Protein AF-A0A9X7P7D7-F1 (afdb_monomer_lite)

InterPro domains:
  IPR002716 PIN domain [PF01850] (4-74)
  IPR029060 PIN-like domain superfamily [SSF88723] (7-85)

Foldseek 3Di:
DDPVVVVVVVVVVVVDDDDDCDPQLQVQLVVVQVCCCPPVVAHQDSVNSSLQSVCQVVVHADEDCPCVNCVVCVVVSHHYDDPPDDDPPDDPPDDDDDDDDDDDDDDDD

Sequence (109 aa):
MTEEDKKDLRRLLNLGDIIDVDSKIALKAGELRALSRKNYKRKLKLPDALVAATAIMCSGTLVTRNTDDFKHLSKHGLCLYNPFVQSETVPNDTKTGQNNKGDIGRLKP

Organism: NCBI:txid1266720

Structure (mmCIF, N/CA/C/O backbone):
data_AF-A0A9X7P7D7-F1
#
_entry.id   AF-A0A9X7P7D7-F1
#
loop_
_atom_site.group_PDB
_atom_site.id
_atom_site.type_symbol
_atom_site.label_atom_id
_atom_site.label_alt_id
_atom_site.label_comp_id
_atom_site.label_asym_id
_atom_site.label_entity_id
_atom_site.label_seq_id
_atom_site.pdbx_PDB_ins_code
_atom_site.Cartn_x
_atom_site.Cartn_y
_atom_site.Cartn_z
_atom_site.occupancy
_atom_site.B_iso_or_equiv
_atom_site.auth_seq_id
_atom_site.auth_comp_id
_atom_site.auth_asym_id
_atom_site.auth_atom_id
_atom_site.pdbx_PDB_model_num
ATOM 1 N N . MET A 1 1 ? 22.764 6.587 -7.940 1.00 72.12 1 MET A N 1
ATOM 2 C CA . MET A 1 1 ? 22.217 5.630 -8.919 1.00 72.12 1 MET A CA 1
ATOM 3 C C . MET A 1 1 ? 23.013 5.766 -10.193 1.00 72.12 1 MET A C 1
ATOM 5 O O . MET A 1 1 ? 23.081 6.870 -10.727 1.00 72.12 1 MET A O 1
ATOM 9 N N . THR A 1 2 ? 23.642 4.680 -10.616 1.00 95.19 2 THR A N 1
ATOM 10 C CA . THR A 1 2 ? 24.357 4.578 -11.890 1.00 95.19 2 THR A CA 1
ATOM 11 C C . THR A 1 2 ? 23.366 4.437 -13.051 1.00 95.19 2 THR A C 1
ATOM 13 O O . THR A 1 2 ? 22.168 4.227 -12.838 1.00 95.19 2 THR A O 1
ATOM 16 N N . GLU A 1 3 ? 23.841 4.567 -14.290 1.00 93.94 3 GLU A N 1
ATOM 17 C CA . GLU A 1 3 ? 23.006 4.271 -15.463 1.00 93.94 3 GLU A CA 1
ATOM 18 C C . GLU A 1 3 ? 22.623 2.784 -15.536 1.00 93.94 3 GLU A C 1
ATOM 20 O O . GLU A 1 3 ? 21.511 2.467 -15.961 1.00 93.94 3 GLU A O 1
ATOM 25 N N . GLU A 1 4 ? 23.480 1.887 -15.036 1.00 93.75 4 GLU A N 1
ATOM 26 C CA . GLU A 1 4 ? 23.170 0.457 -14.932 1.00 93.75 4 GLU A CA 1
ATOM 27 C C . GLU A 1 4 ? 22.031 0.219 -13.926 1.00 93.75 4 GLU A C 1
ATOM 29 O O . GLU A 1 4 ? 21.037 -0.417 -14.271 1.00 93.75 4 GLU A O 1
ATOM 34 N N . ASP A 1 5 ? 22.073 0.862 -12.747 1.00 94.75 5 ASP A N 1
ATOM 35 C CA . ASP A 1 5 ? 20.999 0.763 -11.742 1.00 94.75 5 ASP A CA 1
ATOM 36 C C . ASP A 1 5 ? 19.644 1.202 -12.323 1.00 94.75 5 ASP A C 1
ATOM 38 O O . ASP A 1 5 ? 18.598 0.620 -12.032 1.00 94.75 5 ASP A O 1
ATOM 42 N N . LYS A 1 6 ? 19.641 2.257 -13.153 1.00 93.31 6 LYS A N 1
ATOM 43 C CA . LYS A 1 6 ? 18.421 2.751 -13.808 1.00 93.31 6 LYS A CA 1
ATOM 44 C C . LYS A 1 6 ? 17.893 1.752 -14.832 1.00 93.31 6 LYS A C 1
ATOM 46 O O . LYS A 1 6 ? 16.676 1.633 -14.983 1.00 93.31 6 LYS A O 1
ATOM 51 N N . LYS A 1 7 ? 18.778 1.079 -15.566 1.00 94.50 7 LYS A N 1
ATOM 52 C CA . LYS A 1 7 ? 18.406 0.081 -16.571 1.00 94.50 7 LYS A CA 1
ATOM 53 C C . LY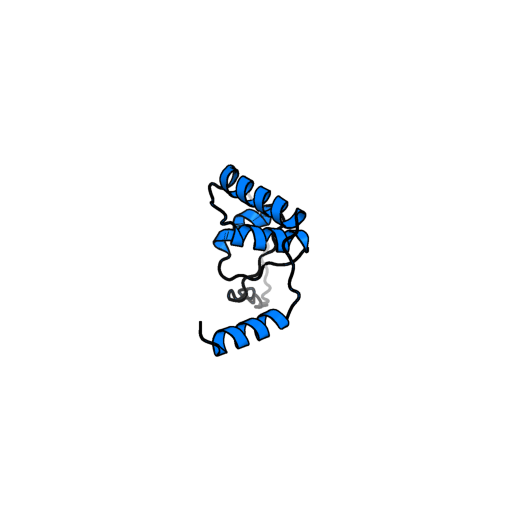S A 1 7 ? 17.813 -1.160 -15.910 1.00 94.50 7 LYS A C 1
ATOM 55 O O . LYS A 1 7 ? 16.740 -1.601 -16.326 1.00 94.50 7 LYS A O 1
ATOM 60 N N . ASP A 1 8 ? 18.440 -1.648 -14.845 1.00 94.44 8 ASP A N 1
ATOM 61 C CA . ASP A 1 8 ? 17.938 -2.779 -14.063 1.00 94.44 8 ASP A CA 1
ATOM 62 C C . ASP A 1 8 ? 16.592 -2.463 -13.412 1.00 94.44 8 ASP A C 1
ATOM 64 O O . ASP A 1 8 ? 15.659 -3.266 -13.490 1.00 94.44 8 ASP A O 1
ATOM 68 N N . LEU A 1 9 ? 16.438 -1.253 -12.863 1.00 92.56 9 LEU A N 1
ATOM 69 C CA . LEU A 1 9 ? 15.164 -0.793 -12.317 1.00 92.56 9 LEU A CA 1
ATOM 70 C C . LEU A 1 9 ? 14.056 -0.795 -13.377 1.00 92.56 9 LEU A C 1
ATOM 72 O O . LEU A 1 9 ? 12.978 -1.328 -13.131 1.00 92.56 9 LEU A O 1
ATOM 76 N N . ARG A 1 10 ? 14.300 -0.229 -14.565 1.00 92.81 10 ARG A N 1
ATOM 77 C CA . ARG A 1 10 ? 13.300 -0.219 -15.650 1.00 92.81 10 ARG A CA 1
ATOM 78 C C . ARG A 1 10 ? 12.952 -1.630 -16.106 1.00 92.81 10 ARG A C 1
ATOM 80 O O . ARG A 1 10 ? 11.786 -1.915 -16.347 1.00 92.81 10 ARG A O 1
ATOM 87 N N . ARG A 1 11 ? 13.944 -2.520 -16.194 1.00 94.00 11 ARG A N 1
ATOM 88 C CA . ARG A 1 11 ? 13.713 -3.925 -16.541 1.00 94.00 11 ARG A CA 1
ATOM 89 C C . ARG A 1 11 ? 12.806 -4.605 -15.519 1.00 94.00 11 ARG A C 1
ATOM 91 O O . ARG A 1 11 ? 11.888 -5.303 -15.930 1.00 94.00 11 ARG A O 1
ATOM 98 N N . LEU A 1 12 ? 13.044 -4.384 -14.225 1.00 91.88 12 LEU A N 1
ATOM 99 C CA . LEU A 1 12 ? 12.202 -4.903 -13.148 1.00 91.88 12 LEU A CA 1
ATOM 100 C C . LEU A 1 12 ? 10.771 -4.360 -13.243 1.00 91.88 12 LEU A C 1
ATOM 102 O O . LEU A 1 12 ? 9.824 -5.136 -13.175 1.00 91.88 12 LEU A O 1
ATOM 106 N N . LEU A 1 13 ? 10.617 -3.045 -13.420 1.00 91.19 13 LEU A N 1
ATOM 107 C CA . LEU A 1 13 ? 9.303 -2.402 -13.513 1.00 91.19 13 LEU A CA 1
ATOM 108 C C . LEU A 1 13 ? 8.497 -2.888 -14.727 1.00 91.19 13 LEU A C 1
ATOM 110 O O . LEU A 1 13 ? 7.282 -2.973 -14.638 1.00 91.19 13 LEU A O 1
ATOM 114 N N . ASN A 1 14 ? 9.162 -3.273 -15.819 1.00 93.56 14 ASN A N 1
ATOM 115 C CA . ASN A 1 14 ? 8.511 -3.817 -17.015 1.00 93.56 14 ASN A CA 1
ATOM 116 C C . ASN A 1 14 ? 8.020 -5.270 -16.863 1.00 93.56 14 ASN A C 1
ATOM 118 O O . ASN A 1 14 ? 7.399 -5.788 -17.788 1.00 93.56 14 ASN A O 1
ATOM 122 N N . LEU A 1 15 ? 8.319 -5.960 -15.754 1.00 94.25 15 LEU A N 1
ATOM 123 C CA . LEU A 1 15 ? 7.835 -7.330 -15.524 1.00 94.25 15 LEU A CA 1
ATOM 124 C C . LEU A 1 15 ? 6.365 -7.389 -15.095 1.00 94.25 15 LEU A C 1
ATOM 126 O O . LEU A 1 15 ? 5.788 -8.474 -15.091 1.00 94.25 15 LEU A O 1
ATOM 130 N N . GLY A 1 16 ? 5.775 -6.262 -14.697 1.00 91.19 16 GLY A N 1
ATOM 131 C CA . GLY A 1 16 ? 4.400 -6.204 -14.223 1.00 91.19 16 GLY A CA 1
ATOM 132 C C . GLY A 1 16 ? 3.703 -4.915 -14.627 1.00 91.19 16 GLY A C 1
ATOM 133 O O . GLY A 1 16 ? 4.297 -4.023 -15.231 1.00 91.19 16 GLY A O 1
ATOM 134 N N . ASP A 1 17 ? 2.428 -4.830 -14.267 1.00 93.44 17 ASP A N 1
ATOM 135 C CA . ASP A 1 17 ? 1.614 -3.659 -14.557 1.00 93.44 17 ASP A CA 1
ATOM 136 C C . ASP A 1 17 ? 1.965 -2.505 -13.614 1.00 93.44 17 ASP A C 1
ATOM 138 O O . ASP A 1 17 ? 2.024 -2.658 -12.389 1.00 93.44 17 ASP A O 1
ATOM 142 N N . ILE A 1 18 ? 2.170 -1.323 -14.195 1.00 94.00 18 ILE A N 1
ATOM 143 C CA . ILE A 1 18 ? 2.323 -0.082 -13.440 1.00 94.00 18 ILE A CA 1
ATOM 144 C C . ILE A 1 18 ? 0.931 0.493 -13.209 1.00 94.00 18 ILE A C 1
ATOM 146 O O . ILE A 1 18 ? 0.217 0.825 -14.153 1.00 94.00 18 ILE A O 1
ATOM 150 N N . ILE A 1 19 ? 0.557 0.614 -11.939 1.00 95.56 19 ILE A N 1
ATOM 151 C CA . ILE A 1 19 ? -0.730 1.175 -11.538 1.00 95.56 19 ILE A CA 1
ATOM 152 C C . ILE A 1 19 ? -0.519 2.636 -11.160 1.00 95.56 19 ILE A C 1
ATOM 154 O O . ILE A 1 19 ? 0.129 2.941 -10.155 1.00 95.56 19 ILE A O 1
ATOM 158 N N . ASP A 1 20 ? -1.081 3.532 -11.966 1.00 96.06 20 ASP A N 1
ATOM 159 C CA . ASP A 1 20 ? -1.070 4.961 -11.678 1.00 96.06 20 ASP A CA 1
ATOM 160 C C . ASP A 1 20 ? -1.926 5.284 -10.449 1.00 96.06 20 ASP A C 1
ATOM 162 O O . ASP A 1 20 ? -2.992 4.710 -10.217 1.00 96.06 20 ASP A O 1
ATOM 166 N N . VAL A 1 21 ? -1.465 6.251 -9.655 1.00 96.94 21 VAL A N 1
ATOM 167 C CA . VAL A 1 21 ? -2.212 6.730 -8.490 1.00 96.94 21 VAL A CA 1
ATOM 168 C C . VAL A 1 21 ? -3.321 7.666 -8.959 1.00 96.94 21 VAL A C 1
ATOM 170 O O . VAL A 1 21 ? -3.090 8.850 -9.210 1.00 96.94 21 VAL A O 1
ATOM 173 N N . ASP A 1 22 ? -4.539 7.138 -9.035 1.00 97.62 22 ASP A N 1
ATOM 174 C CA . ASP A 1 22 ? -5.738 7.927 -9.293 1.00 97.62 22 ASP A CA 1
ATOM 175 C C . ASP A 1 22 ? -6.331 8.543 -8.006 1.00 97.62 22 ASP A C 1
ATOM 177 O O . ASP A 1 22 ? -5.846 8.357 -6.881 1.00 97.62 22 ASP A O 1
ATOM 181 N N . SER A 1 23 ? -7.421 9.296 -8.166 1.00 98.19 23 SER A N 1
ATOM 182 C CA . SER A 1 23 ? -8.120 9.934 -7.045 1.00 98.19 23 SER A CA 1
ATOM 183 C C . SER A 1 23 ? -8.699 8.932 -6.036 1.00 98.19 23 SER A C 1
ATOM 185 O O . SER A 1 23 ? -8.755 9.241 -4.843 1.00 98.19 23 SER A O 1
ATOM 187 N N . LYS A 1 24 ? -9.089 7.727 -6.470 1.00 98.38 24 LYS A N 1
ATOM 188 C CA . LYS A 1 24 ? -9.660 6.687 -5.602 1.00 98.38 24 LYS A CA 1
ATOM 189 C C . LYS A 1 24 ? -8.577 6.062 -4.728 1.00 98.38 24 LYS A C 1
ATOM 191 O O . LYS A 1 24 ? -8.771 5.933 -3.517 1.00 98.38 24 LYS A O 1
ATOM 196 N N . ILE A 1 25 ? -7.420 5.744 -5.310 1.00 98.38 25 ILE A N 1
ATOM 197 C CA . ILE A 1 25 ? -6.247 5.246 -4.584 1.00 98.38 25 ILE A CA 1
ATOM 198 C C . ILE A 1 25 ? -5.753 6.310 -3.601 1.00 98.38 25 ILE A C 1
ATOM 200 O O . ILE A 1 25 ? -5.519 6.000 -2.430 1.00 98.38 25 ILE A O 1
ATOM 204 N N . ALA A 1 26 ? -5.649 7.571 -4.032 1.00 98.50 26 ALA A N 1
ATOM 205 C CA . ALA A 1 26 ? -5.222 8.670 -3.169 1.00 98.50 26 ALA A CA 1
ATOM 206 C C . ALA A 1 26 ? -6.165 8.865 -1.967 1.00 98.50 26 ALA A C 1
ATOM 208 O O . ALA A 1 26 ? -5.699 9.000 -0.829 1.00 98.50 26 ALA A O 1
ATOM 209 N N . LEU A 1 27 ? -7.483 8.824 -2.197 1.00 98.75 27 LEU A N 1
ATOM 210 C CA . LEU A 1 27 ? -8.485 8.914 -1.135 1.00 98.75 27 LEU A CA 1
ATOM 211 C C . LEU A 1 27 ? -8.360 7.741 -0.157 1.00 98.75 27 LEU A C 1
ATOM 213 O O . LEU A 1 27 ? -8.223 7.964 1.049 1.00 98.75 27 LEU A O 1
ATOM 217 N N . LYS A 1 28 ? -8.307 6.503 -0.666 1.00 98.50 28 LYS A N 1
ATOM 218 C CA . LYS A 1 28 ? -8.136 5.299 0.157 1.00 98.50 28 LYS A CA 1
ATOM 219 C C . LYS A 1 28 ? -6.844 5.359 0.978 1.00 98.50 28 LYS A C 1
ATOM 221 O O . LYS A 1 28 ? -6.857 5.053 2.168 1.00 98.50 28 LYS A O 1
ATOM 226 N N . ALA A 1 29 ? -5.735 5.823 0.405 1.00 98.56 29 ALA A N 1
ATOM 227 C CA . ALA A 1 29 ? -4.486 6.013 1.141 1.00 98.56 29 ALA A CA 1
ATOM 228 C C . ALA A 1 29 ? -4.644 7.035 2.283 1.00 98.56 29 ALA A C 1
ATOM 230 O O . ALA A 1 29 ? -4.159 6.812 3.396 1.00 98.56 29 ALA A O 1
ATOM 231 N N . GLY A 1 30 ? -5.362 8.137 2.046 1.00 98.38 30 GLY A N 1
ATOM 232 C CA . GLY A 1 30 ? -5.722 9.113 3.077 1.00 98.38 30 GLY A CA 1
ATOM 233 C C . GLY A 1 30 ? -6.519 8.495 4.232 1.00 98.38 30 GLY A C 1
ATOM 234 O O . GLY A 1 30 ? -6.161 8.692 5.401 1.00 98.38 30 GLY A O 1
ATOM 235 N N . GLU A 1 31 ? -7.538 7.694 3.910 1.00 98.31 31 GLU A N 1
ATOM 236 C CA . GLU A 1 31 ? -8.357 6.949 4.877 1.00 98.31 31 GLU A CA 1
ATOM 237 C C . GLU A 1 31 ? -7.498 6.015 5.736 1.00 98.31 31 GLU A C 1
ATOM 239 O O . GLU A 1 31 ? -7.522 6.109 6.966 1.00 98.31 31 GLU A O 1
ATOM 244 N N . LEU A 1 32 ? -6.670 5.172 5.107 1.00 98.31 32 LEU A N 1
ATOM 245 C CA . LEU A 1 32 ? -5.797 4.221 5.803 1.00 98.31 32 LEU A CA 1
ATOM 246 C C . LEU A 1 32 ? -4.813 4.928 6.739 1.00 98.31 32 LEU A C 1
ATOM 248 O O . LEU A 1 32 ? -4.545 4.453 7.847 1.00 98.31 32 LEU A O 1
ATOM 252 N N . ARG A 1 33 ? -4.293 6.095 6.338 1.00 98.12 33 ARG A N 1
ATOM 253 C CA . ARG A 1 33 ? -3.413 6.909 7.188 1.00 98.12 33 ARG A CA 1
ATOM 254 C C . ARG A 1 33 ? -4.145 7.474 8.397 1.00 98.12 33 ARG A C 1
ATOM 256 O O . ARG A 1 33 ? -3.588 7.457 9.497 1.00 98.12 33 ARG A O 1
ATOM 263 N N . ALA A 1 34 ? -5.349 8.008 8.207 1.00 98.00 34 ALA A N 1
ATOM 264 C CA . ALA A 1 34 ? -6.159 8.532 9.302 1.00 98.00 34 ALA A CA 1
ATOM 265 C C . ALA A 1 34 ? -6.531 7.415 10.288 1.00 98.00 34 ALA A C 1
ATOM 267 O O . ALA A 1 34 ? -6.334 7.568 11.494 1.00 98.00 34 ALA A O 1
ATOM 268 N N . LEU A 1 35 ? -6.974 6.276 9.761 1.00 97.62 35 LEU A N 1
ATOM 269 C CA . LEU A 1 35 ? -7.342 5.082 10.512 1.00 97.62 35 LEU A CA 1
ATOM 270 C C . LEU A 1 35 ? -6.161 4.497 11.299 1.00 97.62 35 LEU A C 1
ATOM 272 O O . LEU A 1 35 ? -6.292 4.236 12.493 1.00 97.62 35 LEU A O 1
ATOM 276 N N . SER A 1 36 ? -4.984 4.370 10.676 1.00 97.19 36 SER A N 1
ATOM 277 C CA . SER A 1 36 ? -3.766 3.872 11.338 1.00 97.19 36 SER A CA 1
ATOM 278 C C . SER A 1 36 ? -3.380 4.726 12.547 1.00 97.19 36 SER A C 1
ATOM 280 O O . SER A 1 36 ? -3.061 4.198 13.615 1.00 97.19 36 SER A O 1
ATOM 282 N N . 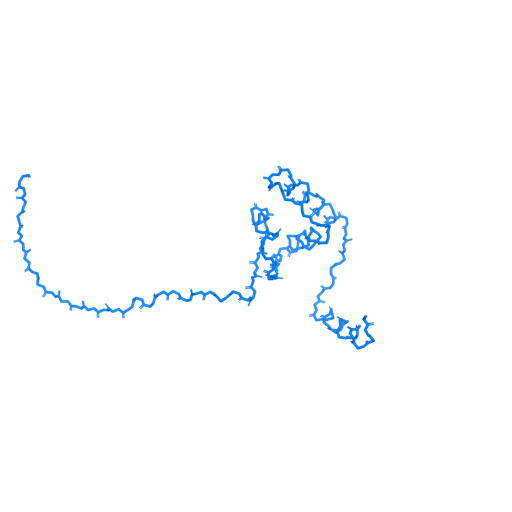ARG A 1 37 ? -3.465 6.057 12.409 1.00 96.62 37 ARG A N 1
ATOM 283 C CA . ARG A 1 37 ? -3.158 6.979 13.509 1.00 96.62 37 ARG A CA 1
ATOM 284 C C . ARG A 1 37 ? -4.195 6.902 14.624 1.00 96.62 37 ARG A C 1
ATOM 286 O O . ARG A 1 37 ? -3.810 6.788 15.782 1.00 96.62 37 ARG A O 1
ATOM 293 N N . LYS A 1 38 ? -5.485 6.966 14.278 1.00 96.69 38 LYS A N 1
ATOM 294 C CA . LYS A 1 38 ? -6.583 7.035 15.254 1.00 96.69 38 LYS A CA 1
ATOM 295 C C . LYS A 1 38 ? -6.763 5.727 16.025 1.00 96.69 38 LYS A C 1
ATOM 297 O O . LYS A 1 38 ? -6.855 5.757 17.246 1.00 96.69 38 LYS A O 1
ATOM 302 N N . ASN A 1 39 ? -6.762 4.591 15.330 1.00 97.00 39 ASN A N 1
ATOM 303 C CA . ASN A 1 39 ? -7.192 3.319 15.917 1.00 97.00 39 ASN A CA 1
ATOM 304 C C . ASN A 1 39 ? -6.021 2.461 16.404 1.00 97.00 39 ASN A C 1
ATOM 306 O O . ASN A 1 39 ? -6.190 1.641 17.299 1.00 97.00 39 ASN A O 1
ATOM 310 N N . TYR A 1 40 ? -4.832 2.649 15.826 1.00 95.25 40 TYR A N 1
ATOM 311 C CA . TYR A 1 40 ? -3.670 1.799 16.101 1.00 95.25 40 TYR A CA 1
ATOM 312 C C . TYR A 1 40 ? -2.482 2.568 16.677 1.00 95.25 40 TYR A C 1
ATOM 314 O O . TYR A 1 40 ? -1.459 1.958 16.976 1.00 95.25 40 TYR A O 1
ATOM 322 N N . LYS A 1 41 ? -2.591 3.898 16.829 1.00 94.62 41 LYS A N 1
ATOM 323 C CA . LYS A 1 41 ? -1.486 4.784 17.238 1.00 94.62 41 LYS A CA 1
ATOM 324 C C . LYS A 1 41 ? -0.232 4.600 16.366 1.00 94.62 41 LYS A C 1
ATOM 326 O O . LYS A 1 41 ? 0.888 4.805 16.827 1.00 94.62 41 LYS A O 1
ATOM 331 N N . ARG A 1 42 ? -0.412 4.224 15.091 1.00 93.31 42 ARG A N 1
ATOM 332 C CA . ARG A 1 42 ? 0.674 4.003 14.125 1.00 93.31 42 ARG A CA 1
ATOM 333 C C . ARG A 1 42 ? 0.671 5.056 13.029 1.00 93.31 42 ARG A C 1
ATOM 335 O O . ARG A 1 42 ? -0.368 5.406 12.466 1.00 93.31 42 ARG A O 1
ATOM 342 N N . LYS A 1 43 ? 1.857 5.554 12.684 1.00 94.38 43 LYS A N 1
ATOM 343 C CA . LYS A 1 43 ? 2.037 6.496 11.577 1.00 94.38 43 LYS A CA 1
ATOM 344 C C . LYS A 1 43 ? 2.340 5.729 10.293 1.00 94.38 43 LYS A C 1
ATOM 346 O O . LYS A 1 43 ? 3.496 5.449 10.004 1.00 94.38 43 LYS A O 1
ATOM 351 N N . LEU A 1 44 ? 1.306 5.472 9.497 1.00 96.00 44 LEU A N 1
ATOM 352 C CA . LEU A 1 44 ? 1.481 4.976 8.133 1.00 96.00 44 LEU A CA 1
ATOM 353 C C . LEU A 1 44 ? 2.013 6.113 7.241 1.00 96.00 44 LEU A C 1
ATOM 355 O O . LEU A 1 44 ? 1.382 7.181 7.128 1.00 96.00 44 LEU A O 1
ATOM 359 N N . LYS A 1 45 ? 3.209 5.927 6.670 1.00 96.50 45 LYS A N 1
ATOM 360 C CA . LYS A 1 45 ? 3.828 6.912 5.770 1.00 96.50 45 LYS A CA 1
ATOM 361 C C . LYS A 1 45 ? 3.040 6.981 4.461 1.00 96.50 45 LYS A C 1
ATOM 363 O O . LYS A 1 45 ? 2.260 6.090 4.147 1.00 96.50 45 LYS A O 1
ATOM 368 N N . LEU A 1 46 ? 3.199 8.078 3.718 1.00 97.19 46 LEU A N 1
ATOM 369 C CA . LEU A 1 46 ? 2.449 8.274 2.474 1.00 97.19 46 LEU A CA 1
ATOM 370 C C . LEU A 1 46 ? 2.742 7.179 1.42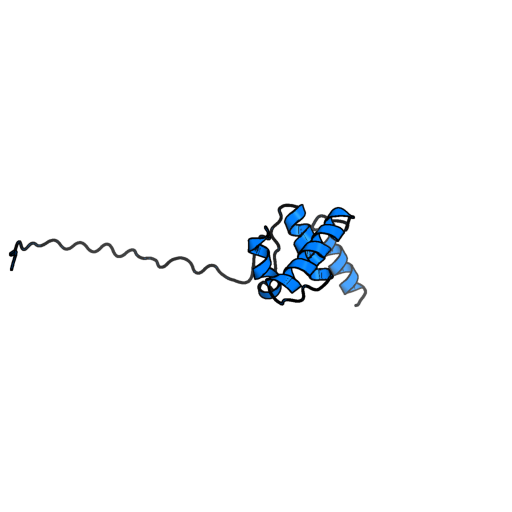6 1.00 97.19 46 LEU A C 1
ATOM 372 O O . LEU A 1 46 ? 1.767 6.625 0.929 1.00 97.19 46 LEU A O 1
ATOM 376 N N . PRO A 1 47 ? 4.008 6.806 1.142 1.00 97.06 47 PRO A N 1
ATOM 377 C CA . PRO A 1 47 ? 4.293 5.729 0.191 1.00 97.06 47 PRO A CA 1
ATOM 378 C C . PRO A 1 47 ? 3.668 4.392 0.610 1.00 97.06 47 PRO A C 1
ATOM 380 O O . PRO A 1 47 ? 2.964 3.774 -0.180 1.00 97.06 47 PRO A O 1
ATOM 383 N N . ASP A 1 48 ? 3.820 4.001 1.879 1.00 97.44 48 ASP A N 1
ATOM 384 C CA . ASP A 1 48 ? 3.247 2.753 2.407 1.00 97.44 48 ASP A CA 1
ATOM 385 C C . ASP A 1 48 ? 1.716 2.738 2.300 1.00 97.44 48 ASP A C 1
ATOM 387 O O . ASP A 1 48 ? 1.111 1.727 1.950 1.00 97.44 48 ASP A O 1
ATOM 391 N N . ALA A 1 49 ? 1.072 3.878 2.560 1.00 98.25 49 ALA A N 1
ATOM 392 C CA . ALA A 1 49 ? -0.372 4.006 2.427 1.00 98.25 49 ALA A CA 1
ATOM 393 C C . ALA A 1 49 ? -0.851 3.876 0.980 1.00 98.25 49 ALA A C 1
ATOM 395 O O . ALA A 1 49 ? -1.898 3.276 0.757 1.00 98.25 49 ALA A O 1
ATOM 396 N N . LEU A 1 50 ? -0.104 4.421 0.016 1.00 98.44 50 LEU A N 1
ATOM 397 C CA . LEU A 1 50 ? -0.413 4.278 -1.408 1.00 98.44 50 LEU A CA 1
ATOM 398 C C . LEU A 1 50 ? -0.288 2.821 -1.850 1.00 98.44 50 LEU A C 1
ATOM 400 O O . LEU A 1 50 ? -1.189 2.304 -2.507 1.00 98.44 50 LEU A O 1
ATOM 404 N N . VAL A 1 51 ? 0.773 2.134 -1.423 1.00 97.69 51 VAL A N 1
ATOM 405 C CA . VAL A 1 51 ? 0.977 0.710 -1.719 1.00 97.69 51 VAL A CA 1
ATOM 406 C C . VAL A 1 51 ? -0.145 -0.143 -1.116 1.00 97.69 51 VAL A C 1
ATOM 408 O O . VAL A 1 51 ? -0.743 -0.958 -1.817 1.00 97.69 51 VAL A O 1
ATOM 411 N N . ALA A 1 52 ? -0.499 0.080 0.154 1.00 98.12 52 ALA A N 1
ATOM 412 C CA . ALA A 1 52 ? -1.587 -0.646 0.811 1.00 98.12 52 ALA A CA 1
ATOM 413 C C . ALA A 1 52 ? -2.958 -0.363 0.172 1.00 98.12 52 ALA A C 1
ATOM 415 O O . ALA A 1 52 ? -3.748 -1.283 -0.025 1.00 98.12 52 ALA A O 1
ATOM 416 N N . ALA A 1 53 ? -3.238 0.899 -0.168 1.00 98.56 53 ALA A N 1
ATOM 417 C CA . ALA A 1 53 ? -4.474 1.290 -0.840 1.00 98.56 53 ALA A CA 1
ATOM 418 C C . ALA A 1 53 ? -4.602 0.636 -2.218 1.00 98.56 53 ALA A C 1
ATOM 420 O O . ALA A 1 53 ? -5.667 0.117 -2.541 1.00 98.56 53 ALA A O 1
ATOM 421 N N . THR A 1 54 ? -3.513 0.619 -2.989 1.00 98.44 54 THR A N 1
ATOM 422 C CA . THR A 1 54 ? -3.464 -0.021 -4.309 1.00 98.44 54 THR A CA 1
ATOM 423 C C . THR A 1 54 ? -3.735 -1.518 -4.190 1.00 98.44 54 THR A C 1
ATOM 425 O O . THR A 1 54 ? -4.623 -2.029 -4.864 1.00 98.44 54 THR A O 1
ATOM 428 N N . ALA A 1 55 ? -3.059 -2.213 -3.267 1.00 98.19 55 ALA A N 1
ATOM 429 C CA . ALA A 1 55 ? -3.284 -3.640 -3.038 1.00 98.19 55 ALA A CA 1
ATOM 430 C C . ALA A 1 55 ? -4.747 -3.947 -2.670 1.00 98.19 55 ALA A C 1
ATOM 432 O O . ALA A 1 55 ? -5.355 -4.820 -3.278 1.00 98.19 55 ALA A O 1
ATOM 433 N N . ILE A 1 56 ? -5.346 -3.186 -1.745 1.00 98.25 56 ILE A N 1
ATOM 434 C CA . ILE A 1 56 ? -6.763 -3.354 -1.379 1.00 98.25 56 ILE A CA 1
ATOM 435 C C . ILE A 1 56 ? -7.678 -3.102 -2.584 1.00 98.25 56 ILE A C 1
ATOM 437 O O . ILE A 1 56 ? -8.610 -3.867 -2.819 1.00 98.25 56 ILE A O 1
ATOM 441 N N . MET A 1 57 ? -7.435 -2.036 -3.351 1.00 97.62 57 MET A N 1
ATOM 442 C CA . MET A 1 57 ? -8.329 -1.648 -4.445 1.00 97.62 57 MET A CA 1
ATOM 443 C C . MET A 1 57 ? -8.259 -2.586 -5.645 1.00 97.62 57 MET A C 1
ATOM 445 O O . MET A 1 57 ? -9.273 -2.808 -6.302 1.00 97.62 57 MET A O 1
ATOM 449 N N . CYS A 1 58 ? -7.100 -3.190 -5.879 1.00 96.56 58 CYS A N 1
ATOM 450 C CA . CYS A 1 58 ? -6.905 -4.192 -6.918 1.00 96.56 58 CYS A CA 1
ATOM 451 C C . CYS A 1 58 ? -7.209 -5.619 -6.441 1.00 96.56 58 CYS A C 1
ATOM 453 O O . CYS A 1 58 ? -6.984 -6.559 -7.195 1.00 96.56 58 CYS A O 1
ATOM 455 N N . SER A 1 59 ? -7.700 -5.802 -5.207 1.00 96.44 59 SER A N 1
ATOM 456 C CA . SER A 1 59 ? -7.877 -7.127 -4.586 1.00 96.44 59 SER A CA 1
ATOM 457 C C . SER A 1 59 ? -6.599 -7.984 -4.627 1.00 96.44 59 SER A C 1
ATOM 459 O O . SER A 1 59 ? -6.648 -9.200 -4.797 1.00 96.44 59 SER A O 1
ATOM 461 N N . GLY A 1 60 ? -5.441 -7.332 -4.512 1.00 96.38 60 GLY A N 1
ATOM 462 C CA . GLY A 1 60 ? -4.122 -7.943 -4.591 1.00 96.38 60 GLY A CA 1
ATOM 463 C C . GLY A 1 60 ? -3.520 -8.260 -3.222 1.00 96.38 60 GLY A C 1
ATOM 464 O O . GLY A 1 60 ? -3.888 -7.694 -2.190 1.00 96.38 60 GLY A O 1
ATOM 465 N N . THR A 1 61 ? -2.522 -9.141 -3.229 1.00 97.69 61 THR A N 1
ATOM 466 C CA . THR A 1 61 ? -1.710 -9.456 -2.049 1.00 97.69 61 THR A CA 1
ATOM 467 C C . THR A 1 61 ? -0.458 -8.591 -2.036 1.00 97.69 61 THR A C 1
ATOM 469 O O . THR A 1 61 ? 0.338 -8.623 -2.974 1.00 97.69 61 THR A O 1
ATOM 472 N N . LEU A 1 62 ? -0.240 -7.847 -0.950 1.00 97.62 62 LEU A N 1
ATOM 473 C CA . LEU A 1 62 ? 0.995 -7.098 -0.760 1.00 97.62 62 LEU A CA 1
ATOM 474 C C . LEU A 1 62 ? 2.119 -8.054 -0.344 1.00 97.62 62 LEU A C 1
ATOM 476 O O . LEU A 1 62 ? 2.159 -8.560 0.782 1.00 97.62 62 LEU A O 1
ATOM 480 N N . VAL A 1 63 ? 3.049 -8.274 -1.271 1.00 96.38 63 VAL A N 1
ATOM 481 C CA . VAL A 1 63 ? 4.270 -9.047 -1.042 1.00 96.38 63 VAL A CA 1
ATOM 482 C C . VAL A 1 63 ? 5.307 -8.151 -0.369 1.00 96.38 63 VAL A C 1
ATOM 484 O O . VAL A 1 63 ? 5.772 -7.178 -0.959 1.00 96.38 63 VAL A O 1
ATOM 487 N N . THR A 1 64 ? 5.669 -8.441 0.880 1.00 95.81 64 THR A N 1
ATOM 488 C CA . THR A 1 64 ? 6.627 -7.615 1.628 1.00 95.81 64 THR A CA 1
ATOM 489 C C . THR A 1 64 ? 7.345 -8.396 2.721 1.00 95.81 64 THR A C 1
ATOM 491 O O . THR A 1 64 ? 6.766 -9.250 3.390 1.00 95.81 64 THR A O 1
ATOM 494 N N . ARG A 1 65 ? 8.615 -8.051 2.960 1.00 96.00 65 ARG A N 1
ATOM 495 C CA . ARG A 1 65 ? 9.342 -8.490 4.160 1.00 96.00 65 ARG A CA 1
ATOM 496 C C . ARG A 1 65 ? 8.925 -7.686 5.395 1.00 96.00 65 ARG A C 1
ATOM 498 O O . ARG A 1 65 ? 8.903 -8.220 6.501 1.00 96.00 65 ARG A O 1
ATOM 505 N N . ASN A 1 66 ? 8.576 -6.412 5.214 1.00 94.19 66 ASN A N 1
ATOM 506 C CA . ASN A 1 66 ? 8.265 -5.481 6.297 1.00 94.19 66 ASN A CA 1
ATOM 507 C C . ASN A 1 66 ? 6.798 -5.598 6.736 1.00 94.19 66 ASN A C 1
ATOM 509 O O . ASN A 1 66 ? 6.029 -4.645 6.669 1.00 94.19 66 ASN A O 1
ATOM 513 N N . THR A 1 67 ? 6.382 -6.801 7.126 1.00 95.88 67 THR A N 1
ATOM 514 C CA . THR A 1 67 ? 4.974 -7.069 7.451 1.00 95.88 67 THR A CA 1
ATOM 515 C C . THR A 1 67 ? 4.471 -6.240 8.631 1.00 95.88 67 THR A C 1
ATOM 517 O O . THR A 1 67 ? 3.309 -5.843 8.632 1.00 95.88 67 THR A O 1
ATOM 520 N N . ASP A 1 68 ? 5.325 -5.939 9.614 1.00 94.69 68 ASP A N 1
ATOM 521 C CA . ASP A 1 68 ? 4.936 -5.242 10.844 1.00 94.69 68 ASP A CA 1
ATOM 522 C C . ASP A 1 68 ? 4.270 -3.892 10.602 1.00 94.69 68 ASP A C 1
ATOM 524 O O . ASP A 1 68 ? 3.315 -3.566 11.309 1.00 94.69 68 ASP A O 1
ATOM 528 N N . ASP A 1 69 ? 4.691 -3.151 9.579 1.00 93.88 69 ASP A N 1
ATOM 529 C CA . ASP A 1 69 ? 4.108 -1.8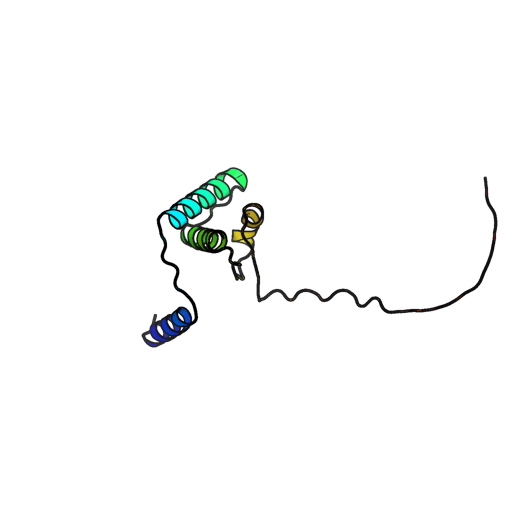50 9.239 1.00 93.88 69 ASP A CA 1
ATOM 530 C C . ASP A 1 69 ? 2.684 -1.945 8.669 1.00 93.88 69 ASP A C 1
ATOM 532 O O . ASP A 1 69 ? 1.961 -0.948 8.649 1.00 93.88 69 ASP A O 1
ATOM 536 N N . PHE A 1 70 ? 2.247 -3.142 8.268 1.00 97.06 70 PHE A N 1
ATOM 537 C CA . PHE A 1 70 ? 0.974 -3.370 7.585 1.00 97.06 70 PHE A CA 1
ATOM 538 C C . PHE A 1 70 ? 0.029 -4.330 8.314 1.00 97.06 70 PHE A C 1
ATOM 540 O O . PHE A 1 70 ? -1.162 -4.339 8.009 1.00 97.06 70 PHE A O 1
ATOM 547 N N . LYS A 1 71 ? 0.509 -5.118 9.289 1.00 96.19 71 LYS A N 1
ATOM 548 C CA . LYS A 1 71 ? -0.282 -6.154 9.993 1.00 96.19 71 LYS A CA 1
ATOM 549 C C . LYS A 1 71 ? -1.632 -5.654 10.519 1.00 96.19 71 LYS A C 1
ATOM 551 O O . LYS A 1 71 ? -2.622 -6.381 10.485 1.00 96.19 71 LYS A O 1
ATOM 556 N N . HIS A 1 72 ? -1.715 -4.411 10.999 1.00 96.19 72 HIS A N 1
ATOM 557 C CA . HIS A 1 72 ? -2.973 -3.854 11.515 1.00 96.19 72 HIS A CA 1
ATOM 558 C C . HIS A 1 72 ? -4.018 -3.585 10.421 1.00 96.19 72 HIS A C 1
ATOM 560 O O . HIS A 1 72 ? -5.210 -3.544 10.725 1.00 96.19 72 HIS A O 1
ATOM 566 N N . LEU A 1 73 ? -3.593 -3.440 9.163 1.00 97.25 73 LEU A N 1
ATOM 567 C CA . LEU A 1 73 ? -4.465 -3.226 8.007 1.00 97.25 73 LEU A CA 1
ATOM 568 C C . LEU A 1 73 ? -5.095 -4.518 7.476 1.00 97.25 73 LEU A C 1
ATOM 570 O O . LEU A 1 73 ? -6.049 -4.433 6.708 1.00 97.25 73 LEU A O 1
ATOM 574 N N . SER A 1 74 ? -4.659 -5.707 7.909 1.00 95.94 74 SER A N 1
ATOM 575 C CA . SER A 1 74 ? -5.324 -6.962 7.520 1.00 95.94 74 SER A CA 1
ATOM 576 C C . SER A 1 74 ? -6.781 -7.029 7.977 1.00 95.94 74 SER A C 1
ATOM 578 O O . SER A 1 74 ? -7.620 -7.602 7.291 1.00 95.94 74 SER A O 1
ATOM 580 N N . LYS A 1 75 ? -7.124 -6.340 9.074 1.00 95.00 75 LYS A N 1
ATOM 581 C CA . LYS A 1 75 ? -8.519 -6.167 9.523 1.00 95.00 75 LYS A CA 1
ATOM 582 C C . LYS A 1 75 ? -9.348 -5.248 8.612 1.00 95.00 75 LYS A C 1
ATOM 584 O O . LYS A 1 75 ? -10.552 -5.144 8.798 1.00 95.00 75 LYS A O 1
ATOM 589 N N . HIS A 1 76 ? -8.701 -4.581 7.656 1.00 95.50 76 HIS A N 1
ATOM 590 C CA . HIS A 1 76 ? -9.277 -3.614 6.716 1.00 95.50 76 HIS A CA 1
ATOM 591 C C . HIS A 1 76 ? -9.107 -4.064 5.260 1.00 95.50 76 HIS A C 1
ATOM 593 O O . HIS A 1 76 ? -9.077 -3.235 4.354 1.00 95.50 76 HIS A O 1
ATOM 59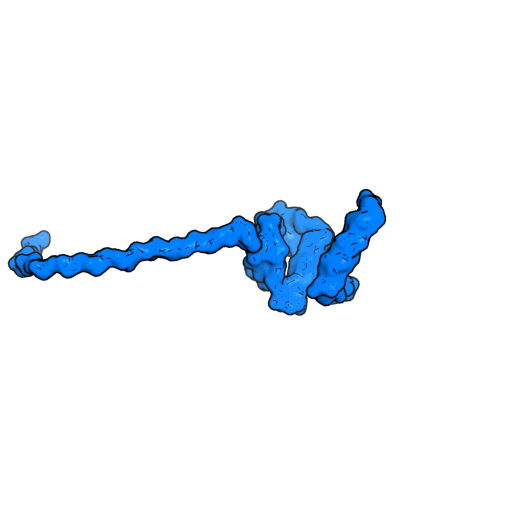9 N N . GLY A 1 77 ? -8.976 -5.376 5.039 1.00 96.12 77 GLY A N 1
ATOM 600 C CA . GLY A 1 77 ? -8.949 -5.978 3.706 1.00 96.12 77 GLY A CA 1
ATOM 601 C C . GLY A 1 77 ? -7.567 -6.101 3.064 1.00 96.12 77 GLY A C 1
ATOM 602 O O . GLY A 1 77 ? -7.491 -6.487 1.904 1.00 96.12 77 GLY A O 1
ATOM 603 N N . LEU A 1 78 ? -6.472 -5.798 3.775 1.00 98.00 78 LEU A N 1
ATOM 604 C CA . LEU A 1 78 ? -5.125 -5.980 3.223 1.00 98.00 78 LEU A CA 1
ATOM 605 C C . LEU A 1 78 ? -4.628 -7.426 3.381 1.00 98.00 78 LEU A C 1
ATOM 607 O O . LEU A 1 78 ? -4.343 -7.881 4.495 1.00 98.00 78 LEU A O 1
ATOM 611 N N . CYS A 1 79 ? -4.432 -8.118 2.261 1.00 97.94 79 CYS A N 1
ATOM 612 C CA . CYS A 1 79 ? -3.748 -9.408 2.216 1.00 97.94 79 CYS A CA 1
ATOM 613 C C . CYS A 1 79 ? -2.225 -9.207 2.217 1.00 97.94 79 CYS A C 1
ATOM 615 O O . CYS A 1 79 ? -1.701 -8.397 1.452 1.00 97.94 79 CYS A O 1
ATOM 617 N N . LEU A 1 80 ? -1.510 -9.947 3.069 1.00 97.38 80 LEU A N 1
ATOM 618 C CA . LEU A 1 80 ? -0.053 -9.875 3.202 1.00 97.38 80 LEU A CA 1
ATOM 619 C C . LEU A 1 80 ? 0.578 -11.231 2.908 1.00 97.38 80 LEU A C 1
ATOM 621 O O . LEU A 1 8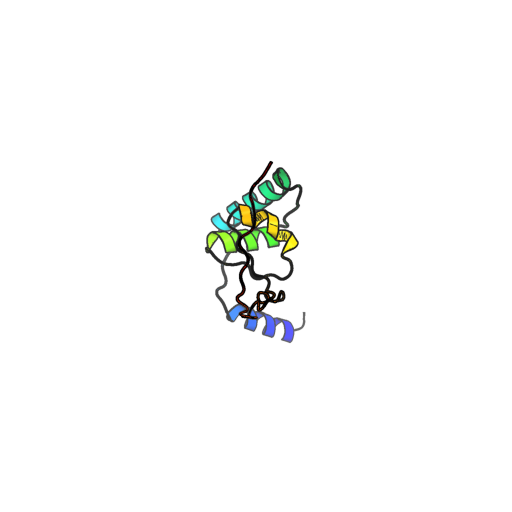0 ? 0.115 -12.253 3.410 1.00 97.38 80 LEU A O 1
ATOM 625 N N . TYR A 1 81 ? 1.682 -11.219 2.166 1.00 96.69 81 TYR A N 1
ATOM 626 C CA . TYR A 1 81 ? 2.534 -12.386 1.971 1.00 96.69 81 TYR A CA 1
ATOM 627 C C . TYR A 1 81 ? 3.997 -12.001 2.182 1.00 96.69 81 TYR A C 1
ATOM 629 O O . TYR A 1 81 ? 4.495 -11.049 1.580 1.00 96.69 81 TYR A O 1
ATOM 637 N N . ASN A 1 82 ? 4.692 -12.737 3.048 1.00 96.12 82 ASN A N 1
ATOM 638 C CA . ASN A 1 82 ? 6.125 -12.570 3.251 1.00 96.12 82 ASN A CA 1
ATOM 639 C C . ASN A 1 82 ? 6.868 -13.751 2.613 1.00 96.12 82 ASN A C 1
ATOM 641 O O . ASN A 1 82 ? 6.851 -14.837 3.190 1.00 96.12 82 ASN A O 1
ATOM 645 N N . PRO A 1 83 ? 7.557 -13.554 1.475 1.00 94.94 83 PRO A N 1
ATOM 646 C CA . PRO A 1 83 ? 8.210 -14.644 0.749 1.00 94.94 83 PRO A CA 1
ATOM 647 C C . PRO A 1 83 ? 9.454 -15.194 1.464 1.00 94.94 83 PRO A C 1
ATOM 649 O O . PRO A 1 83 ? 10.048 -16.162 1.004 1.00 94.94 83 PRO A O 1
ATOM 652 N N . PHE A 1 84 ? 9.875 -14.579 2.572 1.00 92.94 84 PHE A N 1
ATOM 653 C CA . PHE A 1 84 ? 11.055 -14.988 3.337 1.00 92.94 84 PHE A CA 1
ATOM 654 C C . PHE A 1 84 ? 10.716 -15.811 4.584 1.00 92.94 84 PHE A C 1
ATOM 656 O O . PHE A 1 84 ? 11.628 -16.255 5.276 1.00 92.94 84 PHE A O 1
ATOM 663 N N . VAL A 1 85 ? 9.430 -16.000 4.891 1.00 90.19 85 VAL A N 1
ATOM 664 C CA . VAL A 1 85 ? 8.995 -16.874 5.985 1.00 90.19 85 VAL A CA 1
ATOM 665 C C . VAL A 1 85 ? 8.610 -18.211 5.370 1.00 90.19 85 VAL A C 1
ATOM 667 O O . VAL A 1 85 ? 7.684 -18.283 4.565 1.00 90.19 85 VAL A O 1
ATOM 670 N N . GLN A 1 86 ? 9.332 -19.269 5.731 1.00 77.94 86 GLN A N 1
ATOM 671 C CA . GLN A 1 86 ? 8.918 -20.629 5.402 1.00 77.94 86 GLN A CA 1
ATOM 672 C C . GLN A 1 86 ? 7.730 -20.979 6.301 1.00 77.94 86 GLN A C 1
ATOM 674 O O . GLN A 1 86 ? 7.800 -20.784 7.514 1.00 77.94 86 GLN A O 1
ATOM 679 N N . SER A 1 87 ? 6.628 -21.464 5.726 1.00 64.69 87 SER A N 1
ATOM 680 C CA . SER A 1 87 ? 5.597 -22.113 6.532 1.00 64.69 87 SER A CA 1
ATOM 681 C C . SER A 1 87 ? 6.226 -23.358 7.146 1.00 64.69 87 SER A C 1
ATOM 683 O O . SER A 1 87 ? 6.620 -24.257 6.401 1.00 64.69 87 SER A O 1
ATOM 685 N N . GLU A 1 88 ? 6.349 -23.407 8.470 1.00 56.47 88 GLU A N 1
ATOM 686 C CA . GLU A 1 88 ? 6.685 -24.644 9.169 1.00 56.47 88 GLU A CA 1
ATOM 687 C C . GLU A 1 88 ? 5.663 -25.704 8.744 1.00 56.47 88 GLU A C 1
ATOM 689 O O . GLU A 1 88 ? 4.464 -25.593 9.007 1.00 56.47 88 GLU A O 1
ATOM 694 N N . THR A 1 89 ? 6.124 -26.692 7.983 1.00 50.91 89 THR A N 1
ATOM 695 C CA . THR A 1 89 ? 5.325 -27.860 7.637 1.00 50.91 89 THR A CA 1
ATOM 696 C C . THR A 1 89 ? 4.947 -28.568 8.933 1.00 50.91 89 THR A C 1
ATOM 698 O O . THR A 1 89 ? 5.824 -28.897 9.729 1.00 50.91 89 THR A O 1
ATOM 701 N N . VAL A 1 90 ? 3.639 -28.755 9.118 1.00 53.66 90 VAL A N 1
ATOM 702 C CA . VAL A 1 90 ? 2.961 -29.524 10.174 1.00 53.66 90 VAL A CA 1
ATOM 703 C C . VAL A 1 90 ? 3.784 -30.695 10.751 1.00 53.66 90 VAL A C 1
ATOM 705 O O . VAL A 1 90 ? 4.406 -31.430 9.978 1.00 53.66 90 VAL A O 1
ATOM 708 N N . PRO A 1 91 ? 3.752 -30.931 12.082 1.00 47.44 91 PRO A N 1
ATOM 709 C CA . PRO A 1 91 ? 4.354 -32.111 12.693 1.00 47.44 91 PRO A CA 1
ATOM 710 C C . PRO A 1 91 ? 3.810 -33.387 12.052 1.00 47.44 91 PRO A C 1
ATOM 712 O O . PRO A 1 91 ? 2.602 -33.582 11.917 1.00 47.44 91 PRO A O 1
ATOM 715 N N . ASN A 1 92 ? 4.731 -34.248 11.639 1.00 52.12 92 ASN A N 1
ATOM 716 C CA . ASN A 1 92 ? 4.450 -35.522 11.005 1.00 52.12 92 ASN A CA 1
ATOM 717 C C . ASN A 1 92 ? 4.040 -36.541 12.086 1.00 52.12 92 ASN A C 1
ATOM 719 O O . ASN A 1 92 ? 4.831 -37.398 12.479 1.00 52.12 92 ASN A O 1
ATOM 723 N N . ASP A 1 93 ? 2.813 -36.439 12.598 1.00 57.56 93 ASP A N 1
ATOM 724 C CA . ASP A 1 93 ? 2.250 -37.443 13.504 1.00 57.56 93 ASP A CA 1
ATOM 725 C C . ASP A 1 93 ? 1.766 -38.649 12.692 1.00 57.56 93 ASP A C 1
ATOM 727 O O . ASP A 1 93 ? 0.583 -38.847 12.427 1.00 57.56 93 ASP A O 1
ATOM 731 N N . THR A 1 94 ? 2.711 -39.490 12.274 1.00 52.72 94 THR A N 1
ATOM 732 C CA . THR A 1 94 ? 2.418 -40.879 11.909 1.00 52.72 94 THR A CA 1
ATOM 733 C C . THR A 1 94 ? 3.343 -41.805 12.684 1.00 52.72 94 THR A C 1
ATOM 735 O O . THR A 1 94 ? 4.394 -42.229 12.210 1.00 52.72 94 THR A O 1
ATOM 738 N N . LYS A 1 95 ? 2.923 -42.163 13.898 1.00 51.03 95 LYS A N 1
ATOM 739 C CA . LYS A 1 95 ? 3.243 -43.472 14.469 1.00 51.03 95 LYS A CA 1
ATOM 740 C C . LYS A 1 95 ? 1.956 -44.148 14.907 1.00 51.03 95 LYS A C 1
ATOM 742 O O . LYS A 1 95 ? 1.538 -44.092 16.057 1.00 51.03 95 LYS A O 1
ATOM 747 N N . THR A 1 96 ? 1.354 -44.811 13.930 1.00 44.00 96 THR A N 1
ATOM 748 C CA . THR A 1 96 ? 0.493 -45.973 14.105 1.00 44.00 96 THR A CA 1
ATOM 749 C C . THR A 1 96 ? 1.255 -47.008 14.933 1.00 44.00 96 THR A C 1
ATOM 751 O O . THR A 1 96 ? 2.242 -47.580 14.474 1.00 44.00 96 THR A O 1
ATOM 754 N N . GLY A 1 97 ? 0.815 -47.229 16.166 1.00 38.84 97 GLY A N 1
ATOM 755 C CA . GLY A 1 97 ? 1.257 -48.322 17.020 1.00 38.84 97 GLY A CA 1
ATOM 756 C C . GLY A 1 97 ? 0.028 -48.953 17.649 1.00 38.84 97 GLY A C 1
ATOM 757 O O . GLY A 1 97 ? -0.493 -48.450 18.638 1.00 38.84 97 GLY A O 1
ATOM 758 N N . GLN A 1 98 ? -0.461 -50.028 17.034 1.00 45.47 98 GLN A N 1
ATOM 759 C CA . GLN A 1 98 ? -1.378 -50.964 17.675 1.00 45.47 98 GLN A CA 1
ATOM 760 C C . GLN A 1 98 ? -0.758 -51.455 18.987 1.00 45.47 98 GLN A C 1
ATOM 762 O O . GLN A 1 98 ? 0.422 -51.787 18.994 1.00 45.47 98 GLN A O 1
ATOM 767 N N . ASN A 1 99 ? -1.560 -51.556 20.050 1.00 40.88 99 ASN A N 1
ATOM 768 C CA . ASN A 1 99 ? -1.508 -52.669 21.000 1.00 40.88 99 ASN A CA 1
ATOM 769 C C . ASN A 1 99 ? -2.831 -52.749 21.779 1.00 40.88 99 ASN A C 1
ATOM 771 O O . ASN A 1 99 ? -3.152 -51.900 22.606 1.00 40.88 99 ASN A O 1
ATOM 775 N N . ASN A 1 100 ? -3.593 -53.801 21.478 1.00 46.62 100 ASN A N 1
ATOM 776 C CA . ASN A 1 100 ? -4.769 -54.251 22.215 1.00 46.62 100 ASN A CA 1
ATOM 777 C C . ASN A 1 100 ? -4.358 -54.976 23.507 1.00 46.62 100 ASN A C 1
ATOM 779 O O . ASN A 1 100 ? -3.483 -55.840 23.457 1.00 46.62 100 ASN A O 1
ATOM 783 N N . LYS A 1 101 ? -5.069 -54.686 24.604 1.00 43.62 101 LYS A N 1
ATOM 784 C CA . LYS A 1 101 ? -5.479 -55.545 25.747 1.00 43.62 101 LYS A CA 1
ATOM 785 C C . LYS A 1 101 ? -5.894 -54.562 26.852 1.00 43.62 101 LYS A C 1
ATOM 787 O O . LYS A 1 101 ? -5.068 -53.799 27.321 1.00 43.62 101 LYS A O 1
ATOM 792 N N . GLY A 1 102 ? -7.176 -54.358 27.138 1.00 42.97 102 GLY A N 1
ATOM 793 C CA . GLY A 1 102 ? -8.055 -55.351 27.738 1.00 42.97 102 GLY A CA 1
ATOM 794 C C . GLY A 1 102 ? -7.892 -55.261 29.252 1.00 42.97 102 GLY A C 1
ATOM 795 O O . GLY A 1 102 ? -7.001 -55.912 29.767 1.00 42.97 102 GLY A O 1
ATOM 796 N N . ASP A 1 103 ? -8.696 -54.429 29.921 1.00 48.53 103 ASP A N 1
ATOM 797 C CA . ASP A 1 103 ? -9.204 -54.737 31.262 1.00 48.53 103 ASP A CA 1
ATOM 798 C C . ASP A 1 103 ? -10.360 -53.808 31.655 1.00 48.53 103 ASP A C 1
ATOM 800 O O . ASP A 1 103 ? -10.267 -52.582 31.717 1.00 48.53 103 ASP A O 1
ATOM 804 N N . ILE A 1 104 ? -11.491 -54.464 31.874 1.00 53.72 104 ILE A N 1
ATOM 805 C CA . ILE A 1 104 ? -12.746 -53.967 32.421 1.00 53.72 104 ILE A CA 1
ATOM 806 C C . ILE A 1 104 ? -12.600 -53.885 33.943 1.00 53.72 104 ILE A C 1
ATOM 808 O O . ILE A 1 104 ? -12.372 -54.899 34.595 1.00 53.72 104 ILE A O 1
ATOM 812 N N . GLY A 1 105 ? -12.752 -52.700 34.540 1.00 41.09 105 GLY A N 1
ATOM 813 C CA . GLY A 1 105 ? -12.511 -52.579 35.978 1.00 41.09 105 GLY A CA 1
ATOM 814 C C . GLY A 1 105 ? -13.013 -51.312 36.656 1.00 41.09 105 GLY A C 1
ATOM 815 O O . GLY A 1 105 ? -12.225 -50.448 37.003 1.00 41.09 105 GLY A O 1
ATOM 816 N N . ARG A 1 106 ? -14.313 -51.328 36.973 1.00 40.56 106 ARG A N 1
ATOM 817 C CA . ARG A 1 106 ? -14.926 -50.818 38.217 1.00 40.56 106 ARG A CA 1
ATOM 818 C C . ARG A 1 106 ? -15.170 -49.307 38.382 1.00 40.56 106 ARG A C 1
ATOM 820 O O . ARG A 1 106 ? -14.293 -48.500 38.658 1.00 40.56 106 ARG A O 1
ATOM 827 N N . LEU A 1 107 ? -16.467 -49.003 38.340 1.00 44.53 107 LEU A N 1
ATOM 828 C CA . LEU A 1 107 ? -17.129 -47.826 38.893 1.00 44.53 107 LEU A CA 1
ATOM 829 C C . LEU A 1 107 ? -16.947 -47.713 40.426 1.00 44.53 107 LEU A C 1
ATOM 831 O O . LEU A 1 107 ? -17.190 -48.697 41.129 1.00 44.53 107 LEU A O 1
ATOM 835 N N . LYS A 1 108 ? -16.782 -46.455 40.871 1.00 38.72 108 LYS A N 1
ATOM 836 C CA . LYS A 1 108 ? -17.336 -45.824 42.097 1.00 38.72 108 LYS A CA 1
ATOM 837 C C . LYS A 1 108 ? -16.645 -46.077 43.450 1.00 38.72 108 LYS A C 1
ATOM 839 O O . LYS A 1 108 ? -15.956 -47.085 43.591 1.00 38.72 108 LYS A O 1
ATOM 844 N N . PRO A 1 109 ? -16.858 -45.197 44.459 1.00 61.47 109 PRO A N 1
ATOM 845 C CA . PRO A 1 109 ? -17.849 -44.104 44.579 1.00 61.47 109 PRO A CA 1
ATOM 846 C C . PRO A 1 109 ? -17.362 -42.691 44.256 1.00 61.47 109 PRO A C 1
ATOM 848 O O . PRO A 1 109 ? -16.170 -42.395 44.471 1.00 61.47 109 PRO A O 1
#

pLDDT: mean 85.67, std 19.73, range [38.72, 98.75]

Radius of gyration: 25.0 Å; chains: 1; bounding box: 42×66×62 Å

Secondary structure (DSSP, 8-state):
--HHHHHHHHHHHTTS------HHHHHHHHHHHHHHHHHH-----HHHHHHHHHHHHTT-EEE-S-GGGTGGGGGGT-EEE-TTS------------------------